Protein AF-A0A2E9KX53-F1 (afdb_monomer_lite)

Secondary structure (DSSP, 8-state):
---SSHHHHHHHHHHHHHHHHHHHHT------------TT-TT---EE---TTSTTTTSEE-GGGGTTS------S---

Sequence (79 aa):
MSDLTGNNFRVKTLLFPLILIAGLCYGCEDKPDEQVIDPNNLFQFILKDENPNSKSFGSNIGPAKYIGRVSVYYFGDPG

Structure (mmCIF, N/CA/C/O backbone):
data_AF-A0A2E9KX53-F1
#
_entry.id   AF-A0A2E9KX53-F1
#
loop_
_atom_site.group_PDB
_atom_site.id
_atom_site.type_symbol
_atom_site.label_atom_id
_atom_site.label_alt_id
_atom_site.label_comp_id
_atom_site.label_asym_id
_atom_site.label_entity_id
_atom_site.label_seq_id
_atom_site.pdbx_PDB_ins_code
_atom_site.Cartn_x
_atom_site.Cartn_y
_atom_site.Cartn_z
_atom_site.occupancy
_atom_site.B_iso_or_equiv
_atom_site.auth_seq_id
_atom_site.auth_comp_id
_atom_site.auth_asym_id
_atom_site.auth_atom_id
_atom_site.pdbx_PDB_model_num
ATOM 1 N N . MET A 1 1 ? 52.544 -3.416 -56.906 1.00 43.84 1 MET A N 1
ATOM 2 C CA . MET A 1 1 ? 52.097 -2.458 -55.875 1.00 43.84 1 MET A CA 1
ATOM 3 C C . MET A 1 1 ? 50.646 -2.781 -55.558 1.00 43.84 1 MET A C 1
ATOM 5 O O . MET A 1 1 ? 49.730 -2.149 -56.059 1.00 43.84 1 MET A O 1
ATOM 9 N N . SER A 1 2 ? 50.454 -3.877 -54.840 1.00 52.62 2 SER A N 1
ATOM 10 C CA . SER A 1 2 ? 49.162 -4.368 -54.362 1.00 52.62 2 SER A CA 1
ATOM 11 C C . SER A 1 2 ? 49.225 -4.367 -52.837 1.00 52.62 2 SER A C 1
ATOM 13 O O . SER A 1 2 ? 50.319 -4.446 -52.290 1.00 52.62 2 SER A O 1
ATOM 15 N N . ASP A 1 3 ? 48.065 -4.277 -52.190 1.00 50.97 3 ASP A N 1
ATOM 16 C CA . ASP A 1 3 ? 47.853 -4.529 -50.751 1.00 50.97 3 ASP A CA 1
ATOM 17 C C . ASP A 1 3 ? 47.656 -3.316 -49.834 1.00 50.97 3 ASP A C 1
ATOM 19 O O . ASP A 1 3 ? 48.130 -3.283 -48.705 1.00 50.97 3 ASP A O 1
ATOM 23 N N . LEU A 1 4 ? 46.828 -2.355 -50.256 1.00 53.81 4 LEU A N 1
ATOM 24 C CA . LEU A 1 4 ? 46.175 -1.420 -49.319 1.00 53.81 4 LEU A CA 1
ATOM 25 C C . LEU A 1 4 ? 44.661 -1.667 -49.156 1.00 53.81 4 LEU A C 1
ATOM 27 O O . LEU A 1 4 ? 44.054 -1.181 -48.205 1.00 53.81 4 LEU A O 1
ATOM 31 N N . THR A 1 5 ? 44.041 -2.481 -50.018 1.00 52.41 5 THR A N 1
ATOM 32 C CA . THR A 1 5 ? 42.580 -2.704 -50.017 1.00 52.41 5 THR A CA 1
ATOM 33 C C . THR A 1 5 ? 42.136 -3.887 -49.141 1.00 52.41 5 THR A C 1
ATOM 35 O O . THR A 1 5 ? 41.024 -3.883 -48.618 1.00 52.41 5 THR A O 1
ATOM 38 N N . GLY A 1 6 ? 43.001 -4.886 -48.919 1.00 50.41 6 GLY A N 1
ATOM 39 C CA . GLY A 1 6 ? 42.664 -6.104 -48.159 1.00 50.41 6 GLY A CA 1
ATOM 40 C C . GLY A 1 6 ? 42.628 -5.930 -46.635 1.00 50.41 6 GLY A C 1
ATOM 41 O O . GLY A 1 6 ? 41.925 -6.670 -45.944 1.00 50.41 6 GLY A O 1
ATOM 42 N N . ASN A 1 7 ? 43.340 -4.930 -46.103 1.00 56.19 7 ASN A N 1
ATOM 43 C CA . ASN A 1 7 ? 43.467 -4.725 -44.658 1.00 56.19 7 ASN A CA 1
ATOM 44 C C . ASN A 1 7 ? 42.175 -4.145 -44.045 1.00 56.19 7 ASN A C 1
ATOM 46 O O . ASN A 1 7 ? 41.697 -4.606 -43.014 1.00 56.19 7 ASN A O 1
ATOM 50 N N . ASN A 1 8 ? 41.525 -3.209 -44.745 1.00 55.72 8 ASN A N 1
ATOM 51 C CA . ASN A 1 8 ? 40.301 -2.554 -44.268 1.00 55.72 8 ASN A CA 1
ATOM 52 C C . ASN A 1 8 ? 39.069 -3.475 -44.260 1.00 55.72 8 ASN A C 1
ATOM 54 O O . ASN A 1 8 ? 38.164 -3.277 -43.451 1.00 55.72 8 ASN A O 1
ATOM 58 N N . PHE A 1 9 ? 39.022 -4.481 -45.141 1.00 56.81 9 PHE A N 1
ATOM 59 C CA . PHE A 1 9 ? 37.930 -5.458 -45.173 1.00 56.81 9 PHE A CA 1
ATOM 60 C C . PHE A 1 9 ? 38.065 -6.470 -44.029 1.00 56.81 9 PHE A C 1
ATOM 62 O O . PHE A 1 9 ? 37.126 -6.654 -43.261 1.00 56.81 9 PHE A O 1
ATOM 69 N N . ARG A 1 10 ? 39.265 -7.037 -43.832 1.00 58.38 10 ARG A N 1
ATOM 70 C CA . ARG A 1 10 ? 39.537 -8.012 -42.760 1.00 58.38 10 ARG A CA 1
ATOM 71 C C . ARG A 1 10 ? 39.366 -7.436 -41.352 1.00 58.38 10 ARG A C 1
ATOM 73 O O . ARG A 1 10 ? 38.830 -8.121 -40.485 1.00 58.38 10 ARG A O 1
ATOM 80 N N . VAL A 1 11 ? 39.753 -6.178 -41.133 1.00 59.91 11 VAL A N 1
ATOM 81 C CA . VAL A 1 11 ? 39.582 -5.496 -39.837 1.00 59.91 11 VAL A CA 1
ATOM 82 C C . VAL A 1 11 ? 38.099 -5.261 -39.517 1.00 59.91 11 VAL A C 1
ATOM 84 O O . VAL A 1 11 ? 37.671 -5.517 -38.394 1.00 59.91 11 VAL A O 1
ATOM 87 N N . LYS A 1 12 ? 37.279 -4.866 -40.503 1.00 57.50 12 LYS A N 1
ATOM 88 C CA . LYS A 1 12 ? 35.822 -4.701 -40.322 1.00 57.50 12 LYS A CA 1
ATOM 89 C C . LYS A 1 12 ? 35.105 -6.033 -40.073 1.00 57.50 12 LYS A C 1
ATOM 91 O O . LYS A 1 12 ? 34.199 -6.080 -39.2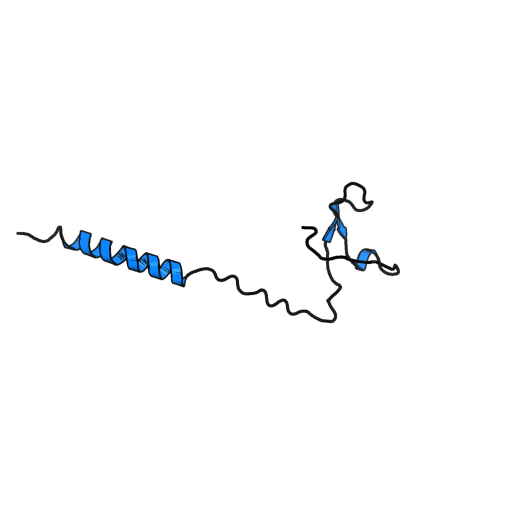45 1.00 57.50 12 LYS A O 1
ATOM 96 N N . THR A 1 13 ? 35.529 -7.111 -40.738 1.00 63.41 13 THR A N 1
ATOM 97 C CA . THR A 1 13 ? 34.972 -8.462 -40.540 1.00 63.41 13 THR A CA 1
ATOM 98 C C . THR A 1 13 ? 35.277 -9.027 -39.150 1.00 63.41 13 THR A C 1
ATOM 100 O O . THR A 1 13 ? 34.455 -9.758 -38.611 1.00 63.41 13 THR A O 1
ATOM 103 N N . LEU A 1 14 ? 36.417 -8.671 -38.545 1.00 63.06 14 LEU A N 1
ATOM 104 C CA . LEU A 1 14 ? 36.779 -9.096 -37.184 1.00 63.06 14 LEU A CA 1
ATOM 105 C C . LEU A 1 14 ? 36.192 -8.202 -36.081 1.00 63.06 14 LEU A C 1
ATOM 107 O O . LEU A 1 14 ? 35.951 -8.684 -34.978 1.00 63.06 14 LEU A O 1
ATOM 111 N N . LEU A 1 15 ? 35.912 -6.929 -36.368 1.00 67.75 15 LEU A N 1
ATOM 112 C CA . LEU A 1 15 ? 35.278 -6.002 -35.420 1.00 67.75 15 LEU A CA 1
ATOM 113 C C . LEU A 1 15 ? 33.819 -6.363 -35.116 1.00 67.75 15 LEU A C 1
ATOM 115 O O . LEU A 1 15 ? 33.375 -6.230 -33.979 1.00 67.75 15 LEU A O 1
ATOM 119 N N . PHE A 1 16 ? 33.080 -6.843 -36.116 1.00 74.00 16 PHE A N 1
ATOM 120 C CA . PHE A 1 16 ? 31.658 -7.162 -35.980 1.00 74.00 16 PHE A CA 1
ATOM 121 C C . PHE A 1 16 ? 31.346 -8.257 -34.936 1.00 74.00 16 PHE A C 1
ATOM 123 O O . PHE A 1 16 ? 30.514 -8.008 -34.062 1.00 74.00 16 PHE A O 1
ATOM 130 N N . PRO A 1 17 ? 32.007 -9.435 -34.940 1.00 79.38 17 PRO A N 1
ATOM 131 C CA . PRO A 1 17 ? 31.771 -10.450 -33.912 1.00 79.38 17 PRO A CA 1
ATOM 132 C C . PRO A 1 17 ? 32.226 -9.988 -32.521 1.00 79.38 17 PRO A C 1
ATOM 134 O O . PRO A 1 17 ? 31.610 -10.353 -31.526 1.00 79.38 17 PRO A O 1
ATOM 137 N N . LEU A 1 18 ? 33.255 -9.140 -32.444 1.00 78.50 18 LEU A N 1
ATOM 138 C CA . LEU A 1 18 ? 33.773 -8.586 -31.190 1.00 78.50 18 LEU A CA 1
ATOM 139 C C . LEU A 1 18 ? 32.758 -7.657 -30.509 1.00 78.50 18 LEU A C 1
ATOM 141 O O . LEU A 1 18 ? 32.543 -7.753 -29.303 1.00 78.50 18 LEU A O 1
ATOM 145 N N . ILE A 1 19 ? 32.083 -6.810 -31.291 1.00 79.69 19 ILE A N 1
ATOM 146 C CA . ILE A 1 19 ? 31.001 -5.939 -30.807 1.00 79.69 19 ILE A CA 1
ATOM 147 C C . ILE A 1 19 ? 29.793 -6.772 -30.357 1.00 79.69 19 ILE A C 1
ATOM 149 O O . ILE A 1 19 ? 29.163 -6.449 -29.353 1.00 79.69 19 ILE A O 1
ATOM 153 N N . LEU A 1 20 ? 29.491 -7.864 -31.062 1.00 79.19 20 LEU A N 1
ATOM 154 C CA . LEU A 1 20 ? 28.350 -8.728 -30.754 1.00 79.19 20 LEU A CA 1
ATOM 155 C C . LEU A 1 20 ? 28.562 -9.519 -29.450 1.00 79.19 20 LEU A C 1
ATOM 157 O O . LEU A 1 20 ? 27.655 -9.595 -28.626 1.00 79.19 20 LEU A O 1
ATOM 161 N N . ILE A 1 21 ? 29.777 -10.026 -29.215 1.00 80.44 21 ILE A N 1
ATOM 162 C CA . ILE A 1 21 ? 30.156 -10.680 -27.951 1.00 80.44 21 ILE A CA 1
ATOM 163 C C . ILE A 1 21 ? 30.144 -9.673 -26.795 1.00 80.44 21 ILE A C 1
ATOM 165 O O . ILE A 1 21 ? 29.603 -9.969 -25.733 1.00 80.44 21 ILE A O 1
ATOM 169 N N . ALA A 1 22 ? 30.674 -8.463 -27.004 1.00 77.50 22 ALA A N 1
ATOM 170 C CA . ALA A 1 22 ? 30.627 -7.411 -25.991 1.00 77.50 22 ALA A CA 1
ATOM 171 C C . ALA A 1 22 ? 29.180 -7.028 -25.630 1.00 77.50 22 ALA A C 1
ATOM 173 O O . ALA A 1 22 ? 28.862 -6.907 -24.453 1.00 77.50 22 ALA A O 1
ATOM 174 N N . GLY A 1 23 ? 28.283 -6.909 -26.614 1.00 76.56 23 GLY A N 1
ATOM 175 C CA . GLY A 1 23 ? 26.867 -6.617 -26.368 1.00 76.56 23 GLY A CA 1
ATOM 176 C C . GLY A 1 23 ? 26.146 -7.695 -25.552 1.00 76.56 23 GLY A C 1
ATOM 177 O O . GLY A 1 23 ? 25.332 -7.362 -24.699 1.00 76.56 23 GLY A O 1
ATOM 178 N N . LEU A 1 24 ? 26.477 -8.974 -25.762 1.00 72.31 24 LEU A N 1
ATOM 179 C CA . LEU A 1 24 ? 25.901 -10.087 -24.996 1.00 72.31 24 LEU A CA 1
ATOM 180 C C . LEU A 1 24 ? 26.429 -10.148 -23.555 1.00 72.31 24 LEU A C 1
ATOM 182 O O . LEU A 1 24 ? 25.670 -10.461 -22.644 1.00 72.31 24 LEU A O 1
ATOM 186 N N . CYS A 1 25 ? 27.707 -9.824 -23.333 1.00 72.75 25 CYS A N 1
ATOM 187 C CA . CYS A 1 25 ? 28.298 -9.798 -21.990 1.00 72.75 25 CYS A CA 1
ATOM 188 C C . CYS A 1 25 ? 27.874 -8.576 -21.156 1.00 72.75 25 CYS A C 1
ATOM 190 O O . CYS A 1 25 ? 28.000 -8.608 -19.937 1.00 72.75 25 CYS A O 1
ATOM 192 N N . TYR A 1 26 ? 27.392 -7.507 -21.798 1.00 70.00 26 TYR A N 1
ATOM 193 C CA . TYR A 1 26 ? 26.901 -6.284 -21.150 1.00 70.00 26 TYR A CA 1
ATOM 194 C C . TYR A 1 26 ? 25.368 -6.204 -21.108 1.00 70.00 26 TYR A C 1
ATOM 196 O O . TYR A 1 26 ? 24.804 -5.113 -21.003 1.00 70.00 26 TYR A O 1
ATOM 204 N N . GLY A 1 27 ? 24.679 -7.347 -21.175 1.00 65.69 27 GLY A N 1
ATOM 205 C CA . GLY A 1 27 ? 23.264 -7.397 -20.834 1.00 65.69 27 GLY A CA 1
ATOM 206 C C . GLY A 1 27 ? 23.067 -6.854 -19.419 1.00 65.69 27 GLY A C 1
ATOM 207 O O . GLY A 1 27 ? 23.685 -7.346 -18.477 1.00 65.69 27 GLY A O 1
ATOM 208 N N . CYS A 1 28 ? 22.246 -5.811 -19.277 1.00 70.75 28 CYS A N 1
ATOM 209 C CA . CYS A 1 28 ? 21.746 -5.382 -17.978 1.00 70.75 28 CYS A CA 1
ATOM 210 C C . CYS A 1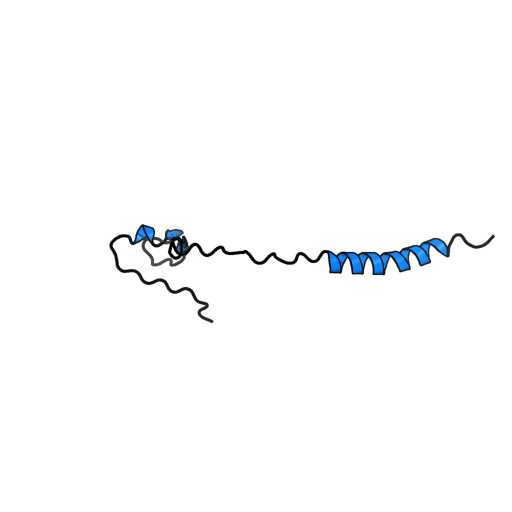 28 ? 20.909 -6.531 -17.417 1.00 70.75 28 CYS A C 1
ATOM 212 O O . CYS A 1 28 ? 19.737 -6.675 -17.749 1.00 70.75 28 CYS A O 1
ATOM 214 N N . GLU A 1 29 ? 21.537 -7.385 -16.620 1.00 66.56 29 GLU A N 1
ATOM 215 C CA . GLU A 1 29 ? 20.815 -8.261 -15.719 1.00 66.56 29 GLU A CA 1
ATOM 216 C C . GLU A 1 29 ? 20.239 -7.349 -14.637 1.00 66.56 29 GLU A C 1
ATOM 218 O O . GLU A 1 29 ? 20.989 -6.709 -13.888 1.00 66.56 29 GLU A O 1
ATOM 223 N N . ASP A 1 30 ? 18.911 -7.206 -14.629 1.00 63.19 30 ASP A N 1
ATOM 224 C CA . ASP A 1 30 ? 18.218 -6.577 -13.514 1.00 63.19 30 ASP A CA 1
ATOM 225 C C . ASP A 1 30 ? 18.647 -7.341 -12.269 1.00 63.19 30 ASP A C 1
ATOM 227 O O . ASP A 1 30 ? 18.375 -8.535 -12.117 1.00 63.19 30 ASP A O 1
ATOM 231 N N . LYS A 1 31 ? 19.401 -6.662 -11.400 1.00 68.88 31 LYS A N 1
ATOM 232 C CA . LYS A 1 31 ? 19.732 -7.226 -10.100 1.00 68.88 31 LYS A CA 1
ATOM 233 C C . LYS A 1 31 ? 18.397 -7.557 -9.452 1.00 68.88 31 LYS A C 1
ATOM 235 O O . LYS A 1 31 ? 17.540 -6.670 -9.430 1.00 68.88 31 LYS A O 1
ATOM 240 N N . PRO A 1 32 ? 18.195 -8.788 -8.954 1.00 62.88 32 PRO A N 1
ATOM 241 C CA . PRO A 1 32 ? 17.009 -9.053 -8.171 1.00 62.88 32 PRO A CA 1
ATOM 242 C C . PRO A 1 32 ? 17.010 -8.008 -7.064 1.00 62.88 32 PRO A C 1
ATOM 244 O O . PRO A 1 32 ? 18.005 -7.883 -6.344 1.00 62.88 32 PRO A O 1
ATOM 247 N N . ASP A 1 33 ? 15.949 -7.206 -6.992 1.00 62.44 33 ASP A N 1
ATOM 248 C CA . ASP A 1 33 ? 15.726 -6.377 -5.823 1.00 62.44 33 ASP A CA 1
ATOM 249 C C . ASP A 1 33 ? 15.735 -7.352 -4.649 1.00 62.44 33 ASP A C 1
ATOM 251 O O . ASP A 1 33 ? 14.799 -8.137 -4.471 1.00 62.44 33 ASP A O 1
ATOM 255 N N . GLU A 1 34 ? 16.830 -7.365 -3.884 1.00 58.56 34 GLU A N 1
ATOM 256 C CA . GLU A 1 34 ? 16.860 -7.957 -2.558 1.00 58.56 34 GLU A CA 1
ATOM 257 C C . GLU A 1 34 ? 15.888 -7.120 -1.738 1.00 58.56 34 GLU A C 1
ATOM 259 O O . GLU A 1 34 ? 16.252 -6.173 -1.039 1.00 58.56 34 GLU A O 1
ATOM 264 N N . GLN A 1 35 ? 14.603 -7.434 -1.875 1.00 59.72 35 GLN A N 1
ATOM 265 C CA . GLN A 1 35 ? 13.593 -6.977 -0.957 1.00 59.72 35 GLN A CA 1
ATOM 266 C C . GLN A 1 35 ? 13.934 -7.674 0.350 1.00 59.72 35 GLN A C 1
ATOM 268 O O . GLN A 1 35 ? 13.540 -8.814 0.596 1.00 59.72 35 GLN A O 1
ATOM 273 N N . VAL A 1 36 ? 14.747 -7.008 1.167 1.00 61.88 36 VAL A N 1
ATOM 274 C CA . VAL A 1 36 ? 14.915 -7.354 2.569 1.00 61.88 36 VAL A CA 1
ATOM 275 C C . VAL A 1 36 ? 13.538 -7.151 3.178 1.00 61.88 36 VAL A C 1
ATOM 277 O O . VAL A 1 36 ? 13.144 -6.035 3.514 1.00 61.88 36 VAL A O 1
ATOM 280 N N . ILE A 1 37 ? 12.762 -8.231 3.220 1.00 63.31 37 ILE A N 1
ATOM 281 C CA . ILE A 1 37 ? 11.453 -8.242 3.851 1.00 63.31 37 ILE A CA 1
ATOM 282 C C . ILE A 1 37 ? 11.716 -8.048 5.340 1.00 63.31 37 ILE A C 1
ATOM 284 O O . ILE A 1 37 ? 12.035 -8.999 6.049 1.00 63.31 37 ILE A O 1
ATOM 288 N N . ASP A 1 38 ? 11.634 -6.805 5.811 1.00 69.88 38 ASP A N 1
ATOM 289 C CA . ASP A 1 38 ? 11.638 -6.523 7.239 1.00 69.88 38 ASP A CA 1
ATOM 290 C C . ASP A 1 38 ? 10.320 -7.069 7.815 1.00 69.88 38 ASP A C 1
ATOM 292 O O . ASP A 1 38 ? 9.243 -6.562 7.478 1.00 69.88 38 ASP A O 1
ATOM 296 N N . PRO A 1 39 ? 10.361 -8.108 8.669 1.00 68.62 39 PRO A N 1
ATOM 297 C CA . PRO A 1 39 ? 9.157 -8.711 9.231 1.00 68.62 39 PRO A CA 1
ATOM 298 C C . PRO A 1 39 ? 8.342 -7.724 10.079 1.00 68.62 39 PRO A C 1
ATOM 300 O O . PRO A 1 39 ? 7.138 -7.915 10.248 1.00 68.62 39 PRO A O 1
ATOM 303 N N . ASN A 1 40 ? 8.953 -6.641 10.569 1.00 73.50 40 ASN A N 1
ATOM 304 C CA . ASN A 1 40 ? 8.248 -5.576 11.288 1.00 73.50 40 ASN A CA 1
ATOM 305 C C . ASN A 1 40 ? 7.579 -4.562 10.348 1.00 73.50 40 ASN A C 1
ATOM 307 O O . ASN A 1 40 ? 6.813 -3.708 10.797 1.00 73.50 40 ASN A O 1
ATOM 311 N N . ASN A 1 41 ? 7.860 -4.657 9.049 1.00 73.69 41 ASN A N 1
ATOM 312 C CA . ASN A 1 41 ? 7.489 -3.679 8.035 1.00 73.69 41 ASN A CA 1
ATOM 313 C C . ASN A 1 41 ? 6.557 -4.243 6.951 1.00 73.69 41 ASN A C 1
ATOM 315 O O . ASN A 1 41 ? 6.192 -3.543 6.010 1.00 73.69 41 ASN A O 1
ATOM 319 N N . LEU A 1 42 ? 6.097 -5.487 7.129 1.00 70.19 42 LEU A N 1
ATOM 320 C CA . LEU A 1 42 ? 5.201 -6.214 6.217 1.00 70.19 42 LEU A CA 1
ATOM 321 C C . LEU A 1 42 ? 3.905 -5.461 5.866 1.00 70.19 42 LEU A C 1
ATOM 323 O O . LEU A 1 42 ? 3.273 -5.754 4.856 1.00 70.19 42 LEU A O 1
ATOM 327 N N . PHE A 1 43 ? 3.502 -4.493 6.694 1.00 75.31 43 PHE A N 1
ATOM 328 C CA . PHE A 1 43 ? 2.275 -3.714 6.523 1.00 75.31 43 PHE A CA 1
ATOM 329 C C . PHE A 1 43 ? 2.528 -2.215 6.307 1.00 75.31 43 PHE A C 1
ATOM 331 O O . PHE A 1 43 ? 1.605 -1.416 6.459 1.00 75.31 43 PHE A O 1
ATOM 338 N N . GLN A 1 44 ? 3.746 -1.790 5.963 1.00 82.19 44 GLN A N 1
ATOM 339 C CA . GLN A 1 44 ? 3.981 -0.403 5.551 1.00 82.19 44 GLN A CA 1
ATOM 340 C C . GLN A 1 44 ? 4.013 -0.318 4.034 1.00 82.19 44 GLN A C 1
ATOM 342 O O . GLN A 1 44 ? 5.051 -0.407 3.390 1.00 82.19 44 GLN A O 1
ATOM 347 N N . PHE A 1 45 ? 2.833 -0.118 3.463 1.00 87.44 45 PHE A N 1
ATOM 348 C CA . PHE A 1 45 ? 2.684 0.190 2.052 1.00 87.44 45 PHE A CA 1
ATOM 349 C C . PHE A 1 45 ? 1.837 1.441 1.875 1.00 87.44 45 PHE A C 1
ATOM 351 O O . PHE A 1 45 ? 1.001 1.799 2.714 1.00 87.44 45 PHE A O 1
ATOM 358 N N . ILE A 1 46 ? 2.062 2.090 0.741 1.00 90.75 46 ILE A N 1
ATOM 359 C CA . ILE A 1 46 ? 1.276 3.217 0.271 1.00 90.75 46 ILE A CA 1
ATOM 360 C C . ILE A 1 46 ? 0.851 2.894 -1.158 1.00 90.75 46 ILE A C 1
ATOM 362 O O . ILE A 1 46 ? 1.687 2.634 -2.018 1.00 90.75 46 ILE A O 1
ATOM 366 N N . LEU A 1 47 ? -0.454 2.910 -1.396 1.00 91.94 47 LEU A N 1
ATOM 367 C CA . LEU A 1 47 ? -1.082 2.725 -2.697 1.00 91.94 47 LEU A CA 1
ATOM 368 C C . LEU A 1 47 ? -1.768 4.023 -3.104 1.00 91.94 47 LEU A C 1
ATOM 370 O O . LEU A 1 47 ? -2.295 4.749 -2.260 1.00 91.94 47 LEU A O 1
ATOM 374 N N . LYS A 1 48 ? -1.801 4.307 -4.401 1.00 95.12 48 LYS A N 1
ATOM 375 C CA . LYS A 1 48 ? -2.641 5.373 -4.935 1.00 95.12 48 LYS A CA 1
ATOM 376 C C . LYS A 1 48 ? -4.057 4.839 -5.111 1.00 95.12 48 LYS A C 1
ATOM 378 O O . LYS A 1 48 ? -4.255 3.774 -5.684 1.00 95.12 48 LYS A O 1
ATOM 383 N N . ASP A 1 49 ? -5.039 5.575 -4.612 1.00 94.88 49 ASP A N 1
ATOM 384 C CA . ASP A 1 49 ? -6.440 5.224 -4.803 1.00 94.88 49 ASP A CA 1
ATOM 385 C C . ASP A 1 49 ? -6.912 5.643 -6.201 1.00 94.88 49 ASP A C 1
ATOM 387 O O . ASP A 1 49 ? -7.039 6.833 -6.498 1.00 94.88 49 ASP A O 1
ATOM 391 N N . GLU A 1 50 ? -7.166 4.661 -7.059 1.00 95.00 50 GLU A N 1
ATOM 392 C CA . GLU A 1 50 ? -7.627 4.875 -8.435 1.00 95.00 50 GLU A CA 1
ATOM 393 C C . GLU A 1 50 ? -9.137 4.669 -8.603 1.00 95.00 50 GLU A C 1
ATOM 395 O O . GLU A 1 50 ? -9.657 4.795 -9.710 1.00 95.00 50 GLU A O 1
ATOM 400 N N . ASN A 1 51 ? -9.873 4.386 -7.524 1.00 93.25 51 ASN A N 1
ATOM 401 C CA . ASN A 1 51 ? -11.313 4.184 -7.601 1.00 93.25 51 ASN A CA 1
ATOM 402 C C . ASN A 1 51 ? -12.052 5.539 -7.607 1.00 93.25 51 ASN A C 1
ATOM 404 O O . ASN A 1 51 ? -12.110 6.193 -6.563 1.00 93.25 51 ASN A O 1
ATOM 408 N N . PRO A 1 52 ? -12.697 5.952 -8.718 1.00 96.38 52 PRO A N 1
ATOM 409 C CA . PRO A 1 52 ? -13.374 7.251 -8.813 1.00 96.38 52 PRO A CA 1
ATOM 410 C C . PRO A 1 52 ? -14.573 7.388 -7.867 1.00 96.38 52 PRO A C 1
ATOM 412 O O . PRO A 1 52 ? -15.009 8.499 -7.578 1.00 96.38 52 PRO A O 1
ATOM 415 N N . ASN A 1 53 ? -15.104 6.270 -7.368 1.00 97.25 53 ASN A N 1
ATOM 416 C CA . ASN A 1 53 ? -16.231 6.252 -6.437 1.00 97.25 53 ASN A CA 1
ATOM 417 C C . ASN A 1 53 ? -15.795 6.284 -4.966 1.00 97.25 53 ASN A C 1
ATOM 419 O O . ASN A 1 53 ? -16.640 6.284 -4.067 1.00 97.25 53 ASN A O 1
ATOM 423 N N . SER A 1 54 ? -14.492 6.256 -4.686 1.00 93.69 54 SER A N 1
ATOM 424 C CA . SER A 1 54 ? -14.002 6.295 -3.316 1.00 93.69 54 SER A CA 1
ATOM 425 C C . SER A 1 54 ? -13.990 7.732 -2.777 1.00 93.69 54 SER A C 1
ATOM 427 O O . SER A 1 54 ? -13.822 8.712 -3.500 1.00 93.69 54 SER A O 1
ATOM 429 N N . LYS A 1 55 ? -14.084 7.872 -1.450 1.00 93.44 55 LYS A N 1
ATOM 430 C CA . LYS A 1 55 ? -13.902 9.172 -0.775 1.00 93.44 55 LYS A CA 1
ATOM 431 C C . LYS A 1 55 ? -12.461 9.684 -0.831 1.00 93.44 55 LYS A C 1
AT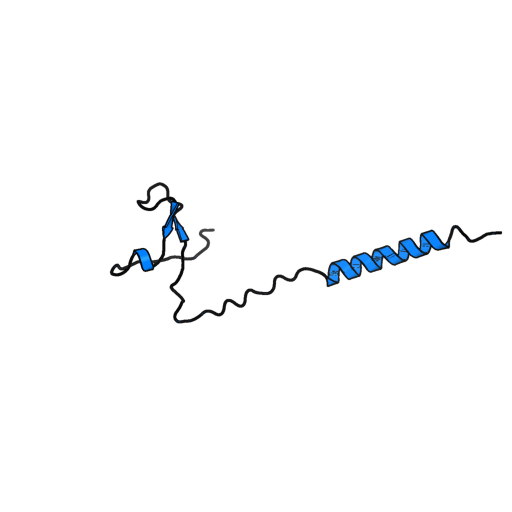OM 433 O O . LYS A 1 55 ? -12.195 10.790 -0.373 1.00 93.44 55 LYS A O 1
ATOM 438 N N . SER A 1 56 ? -11.528 8.858 -1.291 1.00 93.44 56 SER A N 1
ATOM 439 C CA . SER A 1 56 ? -10.101 9.147 -1.294 1.00 93.44 56 SER A CA 1
ATOM 440 C C . SER A 1 56 ? -9.457 9.065 -2.660 1.00 93.44 56 SER A C 1
ATOM 442 O O . SER A 1 56 ? -8.236 8.964 -2.740 1.00 93.44 56 SER A O 1
ATOM 444 N N . PHE A 1 57 ? -10.270 9.154 -3.708 1.00 96.19 57 PHE A N 1
ATOM 445 C CA . PHE A 1 57 ? -9.825 9.103 -5.083 1.00 96.19 57 PHE A CA 1
ATOM 446 C C . PHE A 1 57 ? -8.653 10.061 -5.333 1.00 96.19 57 PHE A C 1
ATOM 448 O O . PHE A 1 57 ? -8.667 11.221 -4.911 1.00 96.19 57 PHE A O 1
ATOM 455 N N . GLY A 1 58 ? -7.604 9.546 -5.972 1.00 95.31 58 GLY A N 1
ATOM 456 C CA . GLY A 1 58 ? -6.371 10.269 -6.276 1.00 95.31 58 GLY A CA 1
ATOM 457 C C . GLY A 1 58 ? -5.423 10.477 -5.091 1.00 95.31 58 GLY A C 1
ATOM 458 O O . GLY A 1 58 ? -4.319 10.979 -5.294 1.00 95.31 58 GLY A O 1
ATOM 459 N N . SER A 1 59 ? -5.808 10.092 -3.872 1.00 94.88 59 SER A N 1
ATOM 460 C CA . SER A 1 59 ? -4.962 10.214 -2.681 1.00 94.88 59 SER A CA 1
ATOM 461 C C . SER A 1 59 ? -4.138 8.953 -2.428 1.00 94.88 59 SER A C 1
ATOM 463 O O . SER A 1 59 ? -4.518 7.848 -2.808 1.00 94.88 59 SER A O 1
ATOM 465 N N . ASN A 1 60 ? -3.047 9.116 -1.684 1.00 94.88 60 ASN A N 1
ATOM 466 C CA . ASN A 1 60 ? -2.284 8.001 -1.136 1.00 94.88 60 ASN A CA 1
ATOM 467 C C . ASN A 1 60 ? -3.041 7.361 0.043 1.00 94.88 60 ASN A C 1
ATOM 469 O O . ASN A 1 60 ? -3.501 8.051 0.961 1.00 94.88 60 ASN A O 1
ATOM 473 N N . ILE A 1 61 ? -3.183 6.038 0.013 1.00 92.62 61 ILE A N 1
ATOM 474 C CA . ILE A 1 61 ? -3.847 5.213 1.024 1.00 92.62 61 ILE A CA 1
ATOM 475 C C . ILE A 1 61 ? -2.924 4.087 1.485 1.00 92.62 61 ILE A C 1
ATOM 477 O O . ILE A 1 61 ? -2.075 3.613 0.746 1.00 92.62 61 ILE A O 1
ATOM 481 N N . GLY A 1 62 ? -3.092 3.649 2.723 1.00 90.75 62 GLY A N 1
ATOM 482 C CA . GLY A 1 62 ? -2.309 2.572 3.315 1.00 90.75 62 GLY A CA 1
ATOM 483 C C . GLY A 1 62 ? -2.825 2.267 4.717 1.00 90.75 62 GLY A C 1
ATOM 484 O O . GLY A 1 62 ? -3.775 2.923 5.166 1.00 90.75 62 GLY A O 1
ATOM 485 N N . PRO A 1 63 ? -2.207 1.329 5.447 1.00 90.25 63 PRO A N 1
ATOM 486 C CA . PRO A 1 63 ? -2.720 0.887 6.745 1.00 90.25 63 PRO A CA 1
ATOM 487 C C . PRO A 1 63 ? -2.831 2.006 7.779 1.00 90.25 63 PRO A C 1
ATOM 489 O O . PRO A 1 63 ? -3.786 2.037 8.553 1.00 90.25 63 PRO A O 1
ATOM 492 N N . ALA A 1 64 ? -1.945 3.005 7.705 1.00 88.94 64 ALA A N 1
ATOM 493 C CA . ALA A 1 64 ? -1.996 4.200 8.547 1.00 88.94 64 ALA A CA 1
ATOM 494 C C . 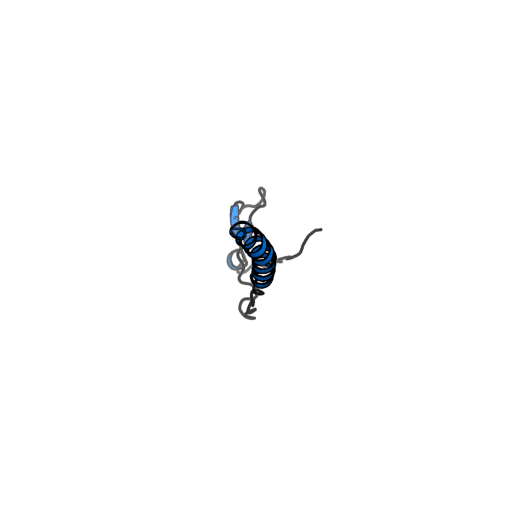ALA A 1 64 ? -3.334 4.965 8.455 1.00 88.94 64 ALA A C 1
ATOM 496 O O . ALA A 1 64 ? -3.799 5.541 9.437 1.00 88.94 64 ALA A O 1
ATOM 497 N N . LYS A 1 65 ? -3.999 4.943 7.294 1.00 89.25 65 LYS A N 1
ATOM 498 C CA . LYS A 1 65 ? -5.288 5.618 7.086 1.00 89.25 65 LYS A CA 1
ATOM 499 C C . LYS A 1 65 ? -6.445 4.954 7.835 1.00 89.25 65 LYS A C 1
ATOM 501 O O . LYS A 1 65 ? -7.444 5.608 8.133 1.00 89.25 65 LYS A O 1
ATOM 506 N N . TYR A 1 66 ? -6.320 3.662 8.121 1.00 88.31 66 TYR A N 1
ATOM 507 C CA . TYR A 1 66 ? -7.367 2.839 8.724 1.00 88.31 66 TYR A CA 1
ATOM 508 C C . TYR A 1 66 ? -7.005 2.388 10.146 1.00 88.31 66 TYR A C 1
ATOM 510 O O . TYR A 1 66 ? -7.577 1.420 10.643 1.00 88.31 66 TYR A O 1
ATOM 518 N N . ILE A 1 67 ? -6.088 3.094 10.820 1.00 88.81 67 ILE A N 1
ATOM 519 C CA . ILE A 1 67 ? -5.726 2.826 12.219 1.00 88.81 67 ILE A CA 1
ATOM 520 C C . ILE A 1 67 ? -6.987 2.774 13.095 1.00 88.81 67 ILE A C 1
ATOM 522 O O . ILE A 1 67 ? -7.880 3.618 12.997 1.00 88.81 67 ILE A O 1
ATOM 526 N N . GLY A 1 68 ? -7.062 1.749 13.948 1.00 92.06 68 GLY A N 1
ATOM 527 C CA . GLY A 1 68 ? -8.211 1.498 14.823 1.00 92.06 68 GLY A CA 1
ATOM 528 C C . GLY A 1 68 ? -9.417 0.860 14.125 1.00 92.06 68 GLY A C 1
ATOM 529 O O . GLY A 1 68 ? -10.466 0.713 14.749 1.00 92.06 68 GLY A O 1
ATOM 5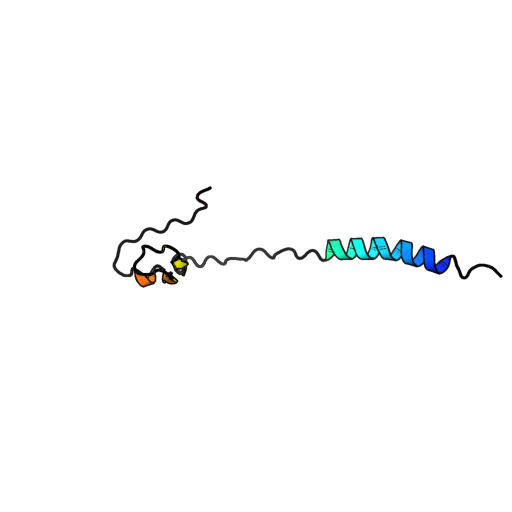30 N N . ARG A 1 69 ? -9.295 0.474 12.849 1.00 90.69 69 ARG A N 1
ATOM 531 C CA . ARG A 1 69 ? -10.333 -0.238 12.091 1.00 90.69 69 ARG A CA 1
ATOM 532 C C . ARG A 1 69 ? -9.808 -1.575 11.584 1.00 90.69 69 ARG A C 1
ATOM 534 O O . ARG A 1 69 ? -8.635 -1.712 11.251 1.00 90.69 69 ARG A O 1
ATOM 541 N N . VAL A 1 70 ? -10.708 -2.548 11.466 1.00 89.00 70 VAL A N 1
ATOM 542 C CA . VAL A 1 70 ? -10.414 -3.792 10.748 1.00 89.00 70 VAL A CA 1
ATOM 543 C C . VAL A 1 70 ? -10.376 -3.475 9.254 1.00 89.00 70 VAL A C 1
ATOM 545 O O . VAL A 1 70 ? -11.324 -2.903 8.715 1.00 89.00 70 VAL A O 1
ATOM 548 N N . SER A 1 71 ? -9.269 -3.816 8.599 1.00 87.81 71 SER A N 1
ATOM 549 C CA . SER A 1 71 ? -9.071 -3.642 7.159 1.00 87.81 71 SER A CA 1
ATOM 550 C C . SER A 1 71 ? -8.499 -4.923 6.558 1.00 87.81 71 SER A C 1
ATOM 552 O O . SER A 1 71 ? -7.769 -5.653 7.225 1.00 87.81 71 SER A O 1
ATOM 554 N N . VAL A 1 72 ? -8.875 -5.210 5.312 1.00 88.56 72 VAL A N 1
ATOM 555 C CA . VAL A 1 72 ? -8.397 -6.361 4.541 1.00 88.56 72 VAL A CA 1
ATOM 556 C C . VAL A 1 72 ? -7.759 -5.822 3.272 1.00 88.56 72 VAL A C 1
ATOM 558 O O . VAL A 1 72 ? -8.357 -4.991 2.589 1.00 88.56 72 VAL A O 1
ATOM 561 N N . TYR A 1 73 ? -6.555 -6.299 2.973 1.00 88.00 73 TYR A N 1
ATOM 562 C CA . TYR A 1 73 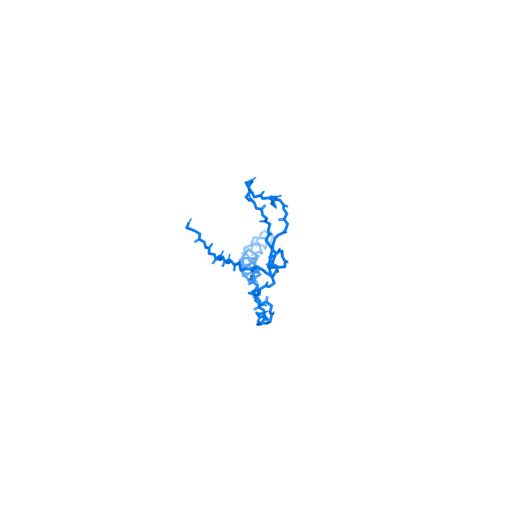? -5.811 -5.943 1.772 1.00 88.00 73 TYR A CA 1
ATOM 563 C C . TYR A 1 73 ? -5.565 -7.208 0.967 1.00 88.00 73 TYR A C 1
ATOM 565 O O . TYR A 1 73 ? -5.114 -8.215 1.512 1.00 88.00 73 TYR A O 1
ATOM 573 N N . TYR A 1 74 ? -5.890 -7.150 -0.318 1.00 87.56 74 TYR A N 1
ATOM 574 C CA . TYR A 1 74 ? -5.668 -8.234 -1.261 1.00 87.56 74 TYR A CA 1
ATOM 575 C C . TYR A 1 74 ? -4.626 -7.776 -2.277 1.00 87.56 74 TYR A C 1
ATOM 577 O O . TYR A 1 74 ? -4.823 -6.765 -2.948 1.00 87.56 74 TYR A O 1
ATOM 585 N N . PHE A 1 75 ? -3.523 -8.517 -2.358 1.00 86.94 75 PHE A N 1
ATOM 586 C CA . PHE A 1 75 ? -2.470 -8.318 -3.345 1.00 86.94 75 PHE A CA 1
ATOM 587 C C . PHE A 1 75 ? -2.472 -9.534 -4.264 1.00 86.94 75 PHE A C 1
ATOM 589 O O . PHE A 1 75 ? -2.214 -10.651 -3.818 1.00 86.94 75 PHE A O 1
ATOM 596 N N . GLY A 1 76 ? -2.806 -9.321 -5.529 1.00 86.44 76 GLY A N 1
ATOM 597 C CA . GLY A 1 76 ? -2.897 -10.380 -6.521 1.00 86.44 76 GLY A CA 1
ATOM 598 C C . GLY A 1 76 ? -3.190 -9.803 -7.895 1.00 86.44 76 GLY A C 1
ATOM 599 O O . GLY A 1 76 ? -3.670 -8.675 -8.011 1.00 86.44 76 GLY A O 1
ATOM 600 N N . ASP A 1 77 ? -2.881 -10.587 -8.918 1.00 87.25 77 ASP A N 1
ATOM 601 C CA . ASP A 1 77 ? -3.298 -10.316 -10.286 1.00 87.25 77 ASP A CA 1
ATOM 602 C C . ASP A 1 77 ? -4.718 -10.879 -10.482 1.00 87.25 77 ASP A C 1
ATOM 604 O O . ASP A 1 77 ? -4.925 -12.073 -10.233 1.00 87.25 77 ASP A O 1
ATOM 608 N N . PRO A 1 78 ? -5.716 -10.055 -10.848 1.00 75.38 78 PRO A N 1
ATOM 609 C CA . PRO A 1 78 ? -7.063 -10.545 -11.111 1.00 75.38 78 PRO A CA 1
ATOM 610 C C . PRO A 1 78 ? -7.183 -11.398 -12.390 1.00 75.38 78 PRO A C 1
ATOM 612 O O . PRO A 1 78 ? -8.223 -12.049 -12.540 1.00 75.38 78 PRO A O 1
ATOM 615 N N . GLY A 1 79 ? -6.160 -11.445 -13.258 1.00 61.75 79 GLY A N 1
ATOM 616 C CA . GLY A 1 79 ? -6.116 -12.292 -14.460 1.00 61.75 79 GLY A CA 1
ATOM 617 C C . GLY A 1 79 ? -5.924 -11.541 -15.770 1.00 61.75 79 GLY A C 1
ATOM 618 O O . GLY A 1 79 ? -6.528 -10.457 -15.937 1.00 61.75 79 GLY A O 1
#

Radius of gyration: 28.38 Å; chains: 1; bounding box: 68×23×71 Å

pLDDT: mean 76.64, std 14.57, range [43.84, 97.25]

Foldseek 3Di:
DDDPPVVVVVVVVVVVVVVVVVVVVPPPPPDPPPPPPPVVCVFDDWDAACDPPDPQHRHIDGVVVQPPHDDDDDDDDPD